Protein AF-A0A370G5P8-F1 (afdb_monomer_lite)

pLDDT: mean 75.75, std 10.18, range [43.91, 90.0]

Foldseek 3Di:
DDPVVVVVVVVVVVVVVLVVLLVVLCVVLVPDDDDPPPDLQLDVVLVVVLVVLVVVLVVLLVVLVVVCVPQNQVPDDPCSHPVNSVVVSVVVNLVSSLVSCCPRHPDNSPSVSSVVSVVVVVVVVVCCVVVVVVVPPD

Sequence (138 aa):
MTFEGKVILVTIGVFVIIMAFHMVMRKILKVEKESWFSNDYVNEGHKKIDRTIRISCLVLIFVQFIIQAEYGFFNLAWYLKIPYPVILYLIVSEITKVVMEKKYAENKNKYLVTTFQLLFNYILICTLIATRVFGWLV

Secondary structure (DSSP, 8-state):
--HHHHHHHHHHHHHHHHHHHHHHHHHHTT-----TTS---SSHHHHHHHHHHHHHHHHHHHHHHHHHHHH-TTTS-GGGSTHHHHHHHHHHHHHHHHHHHHHH-SSTTHHHHHHHHHHHHHHHHHHHHHTHHHHT--

Radius of gyration: 18.29 Å; chains: 1; bounding box: 43×32×47 Å

Structure (mmCIF, N/CA/C/O backbone):
data_AF-A0A370G5P8-F1
#
_entry.id   AF-A0A370G5P8-F1
#
loop_
_atom_site.group_PDB
_atom_site.id
_atom_site.type_symbol
_atom_site.label_atom_id
_atom_site.label_alt_id
_atom_site.label_comp_id
_atom_site.label_asym_id
_atom_site.label_entity_id
_atom_site.label_seq_id
_atom_site.pdbx_PDB_ins_code
_atom_site.Cartn_x
_atom_site.Cartn_y
_atom_site.Cartn_z
_atom_site.occupancy
_atom_site.B_iso_or_equiv
_atom_site.auth_seq_id
_atom_site.auth_comp_id
_atom_site.auth_asym_id
_atom_site.auth_atom_id
_atom_site.pdbx_PDB_model_num
ATOM 1 N N . MET A 1 1 ? -8.120 -12.443 -27.226 1.00 58.56 1 MET A N 1
ATOM 2 C CA . MET A 1 1 ? -7.917 -11.457 -26.142 1.00 58.56 1 MET A CA 1
ATOM 3 C C . MET A 1 1 ? -6.435 -11.127 -26.084 1.00 58.56 1 MET A C 1
ATOM 5 O O . MET A 1 1 ? -5.643 -12.053 -25.923 1.00 58.56 1 MET A O 1
ATOM 9 N N . THR A 1 2 ? -6.064 -9.867 -26.320 1.00 76.12 2 THR A N 1
ATOM 10 C CA . THR A 1 2 ? -4.666 -9.400 -26.272 1.00 76.12 2 THR A CA 1
ATOM 11 C C . THR A 1 2 ? -4.081 -9.606 -24.871 1.00 76.12 2 THR A C 1
ATOM 13 O O . THR A 1 2 ? -4.829 -9.711 -23.895 1.00 76.12 2 THR A O 1
ATOM 16 N N . PHE A 1 3 ? -2.752 -9.710 -24.768 1.00 72.81 3 PHE A N 1
ATOM 17 C CA . PHE A 1 3 ? -2.038 -9.831 -23.487 1.00 72.81 3 PHE A CA 1
ATOM 18 C C . PHE A 1 3 ? -2.484 -8.747 -22.491 1.00 72.81 3 PHE A C 1
ATOM 20 O O . PHE A 1 3 ? -2.823 -9.049 -21.351 1.00 72.81 3 PHE A O 1
ATOM 27 N N . GLU A 1 4 ? -2.630 -7.515 -22.975 1.00 74.81 4 GLU A N 1
ATOM 28 C CA . GLU A 1 4 ? -3.112 -6.362 -22.210 1.00 74.81 4 GLU A CA 1
ATOM 29 C C . GLU A 1 4 ? -4.521 -6.568 -21.641 1.00 74.81 4 GLU A C 1
ATOM 31 O O . GLU A 1 4 ? -4.751 -6.362 -20.451 1.00 74.81 4 GLU A O 1
ATOM 36 N N . GLY A 1 5 ? -5.463 -7.053 -22.459 1.00 81.56 5 GLY A N 1
ATOM 37 C CA . GLY A 1 5 ? -6.828 -7.305 -22.001 1.00 81.56 5 GLY A CA 1
ATOM 38 C C . GLY A 1 5 ? -6.874 -8.335 -20.871 1.00 81.56 5 GLY A C 1
ATOM 39 O O . GLY A 1 5 ? -7.646 -8.190 -19.924 1.00 81.56 5 GLY A O 1
ATOM 4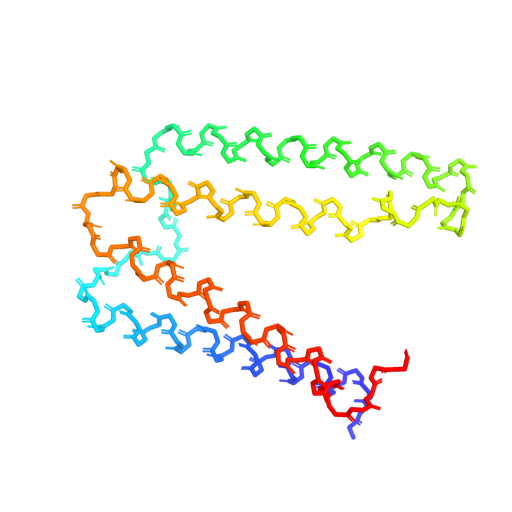0 N N . LYS A 1 6 ? -6.033 -9.372 -20.950 1.00 78.38 6 LYS A N 1
ATOM 41 C CA . LYS A 1 6 ? -5.949 -10.430 -19.933 1.00 78.38 6 LYS A CA 1
ATOM 42 C C . LYS A 1 6 ? -5.420 -9.897 -18.603 1.00 78.38 6 LYS A C 1
ATOM 44 O O . LYS A 1 6 ? -5.983 -10.233 -17.565 1.00 78.38 6 LYS A O 1
ATOM 49 N N . VAL A 1 7 ? -4.392 -9.045 -18.640 1.00 79.44 7 VAL A N 1
ATOM 50 C CA . VAL A 1 7 ? -3.858 -8.378 -17.441 1.00 79.44 7 VAL A CA 1
ATOM 51 C C . VAL A 1 7 ? -4.947 -7.537 -16.781 1.00 79.44 7 VAL A C 1
ATOM 53 O O . VAL A 1 7 ? -5.191 -7.702 -15.590 1.00 79.44 7 VAL A O 1
ATOM 56 N N . ILE A 1 8 ? -5.670 -6.724 -17.558 1.00 83.88 8 I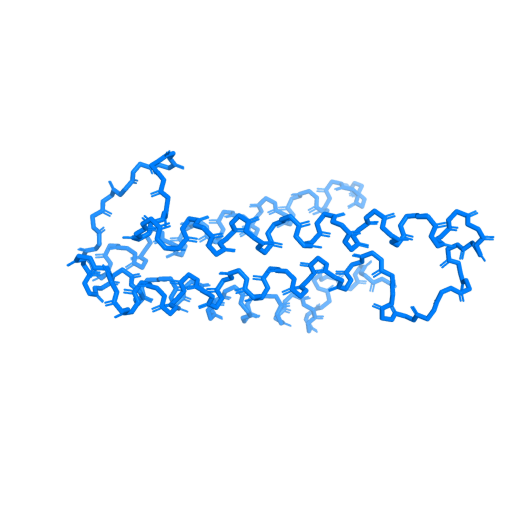LE A N 1
ATOM 57 C CA . ILE A 1 8 ? -6.771 -5.896 -17.043 1.00 83.88 8 ILE A CA 1
ATOM 58 C C . ILE A 1 8 ? -7.835 -6.762 -16.356 1.00 83.88 8 ILE A C 1
ATOM 60 O O . ILE A 1 8 ? -8.258 -6.454 -15.243 1.00 83.88 8 ILE A O 1
ATOM 64 N N . LEU A 1 9 ? -8.242 -7.869 -16.981 1.00 85.12 9 LEU A N 1
ATOM 65 C CA . LEU A 1 9 ? -9.258 -8.756 -16.416 1.00 85.12 9 LEU A CA 1
ATOM 66 C C . LEU A 1 9 ? -8.792 -9.420 -15.110 1.00 85.12 9 LEU A C 1
ATOM 68 O O . LEU A 1 9 ? -9.560 -9.482 -14.151 1.00 85.12 9 LEU A O 1
ATOM 72 N N . VAL A 1 10 ? -7.532 -9.862 -15.041 1.00 84.38 10 VAL A N 1
ATOM 73 C CA . VAL A 1 10 ? -6.937 -10.406 -13.809 1.00 84.38 10 VAL A CA 1
ATOM 74 C C . VAL A 1 10 ? -6.888 -9.343 -12.714 1.00 84.38 10 VAL A C 1
ATOM 76 O O . VAL A 1 10 ? -7.282 -9.624 -11.584 1.00 84.38 10 VAL A O 1
ATOM 79 N N . THR A 1 11 ? -6.467 -8.116 -13.032 1.00 82.19 11 THR A N 1
ATOM 80 C CA . THR A 1 11 ? -6.420 -7.011 -12.065 1.00 82.19 11 THR A CA 1
ATOM 81 C C . THR A 1 11 ? -7.806 -6.690 -11.512 1.00 82.19 11 THR A C 1
ATOM 83 O O . THR A 1 11 ? -7.962 -6.567 -10.298 1.00 82.19 11 THR A O 1
ATOM 86 N N . ILE A 1 12 ? -8.825 -6.619 -12.374 1.00 88.12 12 ILE A N 1
ATOM 87 C CA . ILE A 1 12 ? -10.215 -6.405 -11.951 1.00 88.12 12 ILE A CA 1
ATOM 88 C C . ILE A 1 12 ? -10.684 -7.560 -11.060 1.00 88.12 12 ILE A C 1
ATOM 90 O O . ILE A 1 12 ? -11.256 -7.318 -9.999 1.00 88.12 12 ILE A O 1
ATOM 94 N N . GLY A 1 13 ? -10.409 -8.809 -11.445 1.00 88.75 13 GLY A N 1
ATOM 95 C CA . GLY A 1 13 ? -10.775 -9.985 -10.655 1.00 88.75 13 GLY A CA 1
ATOM 96 C C . GLY A 1 13 ? -10.141 -9.978 -9.263 1.00 88.75 13 GLY A C 1
ATOM 97 O O . GLY A 1 13 ? -10.838 -10.152 -8.265 1.00 88.75 13 GLY A O 1
ATOM 98 N N . VAL A 1 14 ? -8.839 -9.696 -9.181 1.00 86.75 14 VAL A N 1
ATOM 99 C CA . VAL A 1 14 ? -8.111 -9.548 -7.912 1.00 86.75 14 VAL A CA 1
ATOM 100 C C . VAL A 1 14 ? -8.723 -8.440 -7.058 1.00 86.75 14 VAL A C 1
ATOM 102 O O . VAL A 1 14 ? -8.982 -8.652 -5.874 1.00 86.75 14 VAL A O 1
ATOM 105 N N . PHE A 1 15 ? -9.017 -7.284 -7.652 1.00 84.94 15 PHE A N 1
ATOM 106 C CA . PHE A 1 15 ? -9.627 -6.165 -6.940 1.00 84.94 15 PHE A CA 1
ATOM 107 C C . PHE A 1 15 ? -11.001 -6.532 -6.357 1.00 84.94 15 PHE A C 1
ATOM 109 O O . PHE A 1 15 ? -11.275 -6.264 -5.186 1.00 84.94 15 PHE A O 1
ATOM 116 N N . VAL A 1 16 ? -11.843 -7.219 -7.135 1.00 90.00 16 VAL A N 1
ATOM 117 C CA . VAL A 1 16 ? -13.152 -7.710 -6.680 1.00 90.00 16 VAL A CA 1
ATOM 118 C C . VAL A 1 16 ? -13.006 -8.703 -5.526 1.00 90.00 16 VAL A C 1
ATOM 120 O O . VAL A 1 16 ? -13.733 -8.592 -4.540 1.00 90.00 16 VAL A O 1
ATOM 123 N N . ILE A 1 17 ? -12.050 -9.632 -5.604 1.00 89.50 17 ILE A N 1
ATOM 124 C CA . ILE A 1 17 ? -11.785 -10.614 -4.541 1.00 89.50 17 ILE A CA 1
ATOM 125 C C . ILE A 1 17 ? -11.358 -9.918 -3.242 1.00 89.50 17 ILE A C 1
ATOM 127 O O . ILE A 1 17 ? -11.885 -10.233 -2.175 1.00 89.50 17 ILE A O 1
ATOM 131 N N . ILE A 1 18 ? -10.450 -8.943 -3.328 1.00 86.94 18 ILE A N 1
ATOM 132 C CA . ILE A 1 18 ? -9.975 -8.166 -2.174 1.00 86.94 18 ILE A CA 1
ATOM 133 C C . ILE A 1 18 ? -11.144 -7.427 -1.507 1.00 86.94 18 ILE A C 1
ATOM 135 O O . ILE A 1 18 ? -11.302 -7.509 -0.286 1.00 86.94 18 ILE A O 1
ATOM 139 N N . MET A 1 19 ? -11.995 -6.756 -2.293 1.00 84.44 19 MET A N 1
ATOM 140 C CA . MET A 1 19 ? -13.178 -6.058 -1.775 1.00 84.44 19 MET A CA 1
ATOM 141 C C . MET A 1 19 ? -14.200 -7.017 -1.155 1.00 84.44 19 MET A C 1
ATOM 143 O O . MET A 1 19 ? -14.767 -6.721 -0.101 1.00 84.44 19 MET A O 1
ATOM 147 N N . ALA A 1 20 ? -14.441 -8.166 -1.791 1.00 88.75 20 ALA A N 1
ATOM 148 C CA . ALA A 1 20 ? -15.351 -9.187 -1.284 1.00 88.75 20 ALA A CA 1
ATOM 149 C C . ALA A 1 20 ? -14.880 -9.721 0.072 1.00 88.75 20 ALA A C 1
ATOM 151 O O . ALA A 1 20 ? -15.664 -9.759 1.022 1.00 88.75 20 ALA A O 1
ATOM 152 N N . PHE A 1 21 ? -13.593 -10.055 0.190 1.00 89.44 21 PHE A N 1
ATOM 153 C CA . PHE A 1 21 ? -13.004 -10.508 1.446 1.00 89.44 21 PHE A CA 1
ATOM 154 C C . PHE A 1 21 ? -13.150 -9.451 2.549 1.00 89.44 21 PHE A C 1
ATOM 156 O O . PHE A 1 21 ? -13.612 -9.766 3.648 1.00 89.44 21 PHE A O 1
ATOM 163 N N . HIS A 1 22 ? -12.873 -8.183 2.231 1.00 86.19 22 HIS A N 1
ATOM 164 C CA . HIS A 1 22 ? -13.028 -7.075 3.171 1.00 86.19 22 HIS A CA 1
ATOM 165 C C . HIS A 1 22 ? -14.467 -6.950 3.693 1.00 86.19 22 HIS A C 1
ATOM 167 O O . HIS A 1 22 ? -14.700 -6.843 4.901 1.00 86.19 22 HIS A O 1
ATOM 173 N N . MET A 1 23 ? -15.455 -7.017 2.794 1.00 84.81 23 MET A N 1
ATOM 174 C CA . MET A 1 23 ? -16.874 -6.962 3.157 1.00 84.81 23 MET A CA 1
ATOM 175 C C . MET A 1 23 ? -17.294 -8.137 4.049 1.00 84.81 23 MET A C 1
ATOM 177 O O . MET A 1 23 ? -18.008 -7.934 5.035 1.00 84.81 23 MET A O 1
ATOM 181 N N . VAL A 1 24 ? -16.835 -9.352 3.734 1.00 89.38 24 VAL A N 1
ATOM 182 C CA . VAL A 1 24 ? -17.123 -10.558 4.525 1.00 89.38 24 VAL A CA 1
ATOM 183 C C . VAL A 1 24 ? -16.522 -10.442 5.924 1.00 89.38 24 VAL A C 1
ATOM 185 O O . VAL A 1 24 ? -17.238 -10.613 6.912 1.00 89.38 24 VAL A O 1
ATOM 188 N N . MET A 1 25 ? -15.243 -10.078 6.032 1.00 86.19 25 MET A N 1
ATOM 189 C CA . MET A 1 25 ? -14.560 -9.968 7.323 1.00 86.19 25 MET A CA 1
ATOM 190 C C . MET A 1 25 ? -15.172 -8.898 8.221 1.00 86.19 25 MET A C 1
ATOM 192 O O . MET A 1 25 ? -15.353 -9.130 9.418 1.00 86.19 25 MET A O 1
ATOM 196 N N . ARG A 1 26 ? -15.575 -7.758 7.651 1.00 83.25 26 ARG A N 1
ATOM 197 C CA . ARG A 1 26 ? -16.291 -6.719 8.401 1.00 83.25 26 ARG A CA 1
ATOM 198 C C . ARG A 1 26 ? -17.622 -7.215 8.960 1.00 83.25 26 ARG A C 1
ATOM 200 O O . ARG A 1 26 ? -17.952 -6.896 10.102 1.00 83.25 26 ARG A O 1
ATOM 207 N N . LYS A 1 27 ? -18.362 -8.024 8.191 1.00 85.25 27 LYS A N 1
ATOM 208 C CA . LYS A 1 27 ? -19.631 -8.618 8.636 1.00 85.25 27 LYS A CA 1
ATOM 209 C C . LYS A 1 27 ? -19.421 -9.639 9.756 1.00 85.25 27 LYS A C 1
ATOM 211 O O . LYS A 1 27 ? -20.171 -9.619 10.728 1.00 85.25 27 LYS A O 1
ATOM 216 N N . ILE A 1 28 ? -18.396 -10.488 9.648 1.00 86.88 28 ILE A N 1
ATOM 217 C CA . ILE A 1 28 ? -18.059 -11.498 10.668 1.00 86.88 28 ILE A CA 1
ATOM 218 C C . ILE A 1 28 ? -17.662 -10.827 11.988 1.00 86.88 28 ILE A C 1
ATOM 220 O O . ILE A 1 28 ? -18.157 -11.200 13.049 1.00 86.88 28 ILE A O 1
ATOM 224 N N . LEU A 1 29 ? -16.808 -9.804 11.925 1.00 83.81 29 LEU A N 1
ATOM 225 C CA . LEU A 1 29 ? -16.246 -9.143 13.107 1.00 83.81 29 LEU A CA 1
ATOM 226 C C . LEU A 1 29 ? -17.116 -8.001 13.660 1.00 83.81 29 LEU A C 1
ATOM 228 O O . LEU A 1 29 ? -16.718 -7.341 14.622 1.00 83.81 29 LEU A O 1
ATOM 232 N N . LYS A 1 30 ? -18.312 -7.798 13.083 1.00 83.50 30 LYS A N 1
ATOM 233 C CA . LYS A 1 30 ? -19.290 -6.760 13.461 1.00 83.50 30 LYS A CA 1
ATOM 234 C C . LYS A 1 30 ? -18.669 -5.359 13.518 1.00 83.50 30 LYS A C 1
ATOM 236 O O . LYS A 1 30 ? -18.936 -4.583 14.431 1.00 83.50 30 LYS A O 1
ATOM 241 N N . VAL A 1 31 ? -17.815 -5.046 12.546 1.00 79.31 31 VAL A N 1
ATOM 242 C CA . VAL A 1 31 ? -17.178 -3.729 12.444 1.00 79.31 31 VAL A CA 1
ATOM 243 C C . VAL A 1 31 ? -18.083 -2.803 11.641 1.00 79.31 31 VAL A C 1
ATOM 245 O O . VAL A 1 31 ? -18.440 -3.111 10.499 1.00 79.31 31 VAL A O 1
ATOM 248 N N . GLU A 1 32 ? -18.457 -1.670 12.232 1.00 70.62 32 GLU A N 1
ATOM 249 C CA . GLU A 1 32 ? -19.348 -0.680 11.622 1.00 70.62 32 GLU A CA 1
ATOM 250 C C . GLU A 1 32 ? -18.814 -0.145 10.288 1.00 70.62 32 GLU A C 1
ATOM 252 O O . GLU A 1 32 ? -17.623 -0.227 9.974 1.00 70.62 32 GLU A O 1
ATOM 257 N N . LYS A 1 33 ? -19.737 0.308 9.432 1.00 64.19 33 LYS A N 1
ATOM 258 C CA . LYS A 1 33 ? -19.424 0.808 8.090 1.00 64.19 33 LYS A CA 1
ATOM 259 C C . LYS A 1 33 ? -18.892 2.220 8.195 1.00 64.19 33 LYS A C 1
ATOM 261 O O . LYS A 1 33 ? -19.660 3.171 8.187 1.00 64.19 33 LYS A O 1
ATOM 266 N N . GLU A 1 34 ? -17.574 2.332 8.221 1.00 62.12 34 GLU A N 1
ATOM 267 C CA . GLU A 1 34 ? -16.925 3.596 7.912 1.00 62.12 34 GLU A CA 1
ATOM 268 C C . GLU A 1 34 ? -17.166 3.963 6.445 1.00 62.12 34 GLU A C 1
ATOM 270 O O . GLU A 1 34 ? -17.331 3.099 5.569 1.00 62.12 34 GLU A O 1
ATOM 275 N N . SER A 1 35 ? -17.281 5.265 6.187 1.00 54.09 35 SER A N 1
ATOM 276 C CA . SER A 1 35 ? -17.438 5.750 4.826 1.00 54.09 35 SER A CA 1
ATOM 277 C C . SER A 1 35 ? -16.112 5.548 4.096 1.00 54.09 35 SER A C 1
ATOM 279 O O . SER A 1 35 ? -15.039 5.679 4.672 1.00 54.09 35 SER A O 1
ATOM 281 N N . TRP A 1 36 ? -16.166 5.237 2.803 1.00 46.72 36 TRP A N 1
ATOM 282 C CA . TRP A 1 36 ? -14.967 4.968 1.997 1.00 46.72 36 TRP A CA 1
ATOM 283 C C . TRP A 1 36 ? -14.021 6.185 1.907 1.00 46.72 36 TRP A C 1
ATOM 285 O O . TRP A 1 36 ? -12.906 6.065 1.411 1.00 46.72 36 TRP A O 1
ATOM 295 N N . PHE A 1 37 ? -14.479 7.347 2.386 1.00 43.91 37 PHE A N 1
ATOM 296 C CA . PHE A 1 37 ? -13.782 8.628 2.385 1.00 43.91 37 PHE A CA 1
ATOM 297 C C . PHE A 1 37 ? -13.598 9.226 3.790 1.00 43.91 37 PHE A C 1
ATOM 299 O O . PHE A 1 37 ? -13.070 10.333 3.901 1.00 43.91 37 PHE A O 1
ATOM 306 N N . SER A 1 38 ? -14.026 8.555 4.870 1.00 47.41 38 SER A N 1
ATOM 307 C CA . SER A 1 38 ? -13.685 9.018 6.217 1.00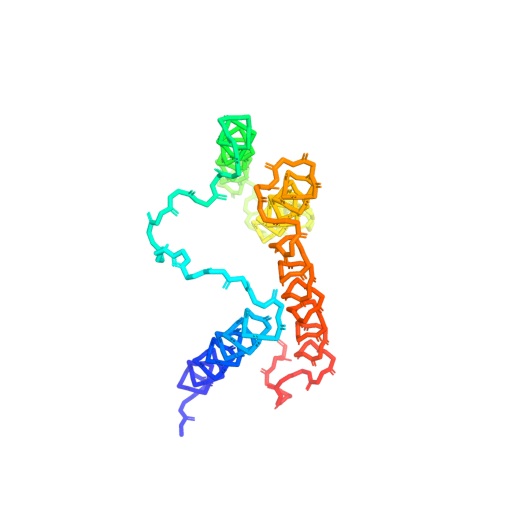 47.41 38 SER A CA 1
ATOM 308 C C . SER A 1 38 ? -12.196 8.806 6.443 1.00 47.41 38 SER A C 1
ATOM 310 O O . SER A 1 38 ? -11.642 7.787 6.040 1.00 47.41 38 SER A O 1
ATOM 312 N N . ASN A 1 39 ? -11.545 9.793 7.058 1.00 54.50 39 ASN A N 1
ATOM 313 C CA . ASN A 1 39 ? -10.125 9.738 7.376 1.00 54.50 39 ASN A CA 1
ATOM 314 C C . ASN A 1 39 ? -9.843 8.451 8.165 1.00 54.50 39 ASN A C 1
ATOM 316 O O . ASN A 1 39 ? -10.235 8.341 9.322 1.00 54.50 39 ASN A O 1
ATOM 320 N N . ASP A 1 40 ? -9.142 7.502 7.548 1.00 63.03 40 ASP A N 1
ATOM 321 C CA . ASP A 1 40 ? -8.843 6.167 8.097 1.00 63.03 40 ASP A CA 1
ATOM 322 C C . ASP A 1 40 ? -7.808 6.223 9.249 1.00 63.03 40 ASP A C 1
ATOM 324 O O . ASP A 1 40 ? -7.255 5.225 9.724 1.00 63.03 40 ASP A O 1
ATOM 328 N N . TYR A 1 41 ? -7.505 7.442 9.701 1.00 65.19 41 TYR A N 1
ATOM 329 C CA . TYR A 1 41 ? -6.608 7.719 10.798 1.00 65.19 41 TYR A CA 1
ATOM 330 C C . TYR A 1 41 ? -7.312 7.467 12.124 1.00 65.19 41 TYR A C 1
ATOM 332 O O . TYR A 1 41 ? -8.087 8.284 12.602 1.00 65.19 41 TYR A O 1
ATOM 340 N N . VAL A 1 42 ? -6.950 6.352 12.755 1.00 68.69 42 VAL A N 1
ATOM 341 C CA . VAL A 1 42 ? -7.345 5.988 14.125 1.00 68.69 42 VAL A CA 1
ATOM 342 C C . VAL A 1 42 ? -7.146 7.126 15.138 1.00 68.69 42 VAL A C 1
ATOM 344 O O . VAL A 1 42 ? -7.912 7.247 16.085 1.00 68.69 42 VAL A O 1
ATOM 347 N N . ASN A 1 43 ? -6.112 7.957 14.963 1.00 71.75 43 ASN A N 1
ATOM 348 C CA . ASN A 1 43 ? -5.904 9.174 15.746 1.00 71.75 43 ASN A CA 1
ATOM 349 C C . ASN A 1 43 ? -5.065 10.209 14.964 1.00 71.75 43 ASN A C 1
ATOM 351 O O . ASN A 1 43 ? -4.453 9.904 13.936 1.00 71.75 43 ASN A O 1
ATOM 355 N N . GLU A 1 44 ? -4.966 11.433 15.488 1.00 73.62 44 GLU A N 1
ATOM 356 C CA . GLU A 1 44 ? -4.116 12.498 14.922 1.00 73.62 44 GLU A CA 1
ATOM 357 C C . GLU A 1 44 ? -2.616 12.124 14.879 1.00 73.62 44 GLU A C 1
ATOM 359 O O . GLU A 1 44 ? -1.858 12.638 14.055 1.00 73.62 44 GLU A O 1
ATOM 364 N N . GLY A 1 45 ? -2.170 11.192 15.727 1.00 72.75 45 GLY A N 1
ATOM 365 C CA . GLY A 1 45 ? -0.815 10.635 15.688 1.00 72.75 45 GLY A CA 1
ATOM 366 C C . GLY A 1 45 ? -0.563 9.764 14.453 1.00 72.75 45 GLY A C 1
ATOM 367 O O . GLY A 1 45 ? 0.456 9.930 13.789 1.00 72.75 45 GLY A O 1
ATOM 368 N N . HIS A 1 46 ? -1.505 8.894 14.090 1.00 77.50 46 HIS A N 1
ATOM 369 C CA . HIS A 1 46 ? -1.467 8.049 12.900 1.00 77.50 46 HIS A CA 1
ATOM 370 C C . HIS A 1 46 ? -1.396 8.919 11.646 1.00 77.50 46 HIS A C 1
ATOM 372 O O . HIS A 1 46 ? -0.545 8.692 10.792 1.00 77.50 46 HIS A O 1
ATOM 378 N N . LYS A 1 47 ? -2.189 9.995 11.603 1.00 77.50 47 LYS A N 1
ATOM 379 C CA . LYS A 1 47 ? -2.153 10.993 10.528 1.00 77.50 47 LYS A CA 1
ATOM 380 C C . LYS A 1 47 ? -0.785 11.652 10.371 1.00 77.50 47 LYS A C 1
ATOM 382 O O . LYS A 1 47 ? -0.303 11.817 9.252 1.00 77.50 47 LYS A O 1
ATOM 387 N N . LYS A 1 48 ? -0.138 12.032 11.478 1.00 79.44 48 LYS A N 1
ATOM 388 C CA . LYS A 1 48 ? 1.214 12.613 11.441 1.00 79.44 48 LYS A CA 1
ATOM 389 C C . LYS A 1 48 ? 2.254 11.599 10.971 1.00 79.44 48 LYS A C 1
ATOM 391 O O . LYS A 1 48 ? 3.091 11.957 10.150 1.00 79.44 48 LYS A O 1
ATOM 396 N N . ILE A 1 49 ? 2.197 10.358 11.456 1.00 81.25 49 ILE A N 1
ATOM 397 C CA . ILE A 1 49 ? 3.153 9.315 11.066 1.00 81.25 49 ILE A CA 1
ATOM 398 C C . ILE A 1 49 ? 2.996 8.968 9.586 1.00 81.25 49 ILE A C 1
ATOM 400 O O . ILE A 1 49 ? 3.982 9.011 8.859 1.00 81.25 49 ILE A O 1
ATOM 404 N N . ASP A 1 50 ? 1.777 8.710 9.117 1.00 78.50 50 ASP A N 1
ATOM 405 C CA . ASP A 1 50 ? 1.522 8.383 7.712 1.00 78.50 50 ASP A CA 1
ATOM 406 C C . ASP A 1 50 ? 1.943 9.529 6.777 1.00 78.50 50 ASP A C 1
ATOM 408 O O . ASP A 1 50 ? 2.595 9.305 5.756 1.00 78.50 50 ASP A O 1
ATOM 412 N N . ARG A 1 51 ? 1.697 10.786 7.175 1.00 77.44 51 ARG A N 1
ATOM 413 C CA . ARG A 1 51 ? 2.179 11.960 6.436 1.00 77.44 51 ARG A CA 1
ATOM 414 C C . ARG A 1 51 ? 3.706 12.019 6.372 1.00 77.44 51 ARG A C 1
ATOM 416 O O . ARG A 1 51 ? 4.247 12.308 5.308 1.00 77.44 51 ARG A O 1
ATOM 423 N N . THR A 1 52 ? 4.398 11.732 7.472 1.00 84.00 52 THR A N 1
ATOM 424 C CA . THR A 1 52 ? 5.868 11.681 7.502 1.00 84.00 52 THR A CA 1
ATOM 425 C C . THR A 1 52 ? 6.403 10.559 6.616 1.00 84.00 52 THR A C 1
ATOM 427 O O . THR A 1 52 ? 7.315 10.802 5.829 1.00 84.00 52 THR A O 1
ATOM 430 N N . ILE A 1 53 ? 5.807 9.363 6.683 1.00 82.25 53 ILE A N 1
ATOM 431 C CA . ILE A 1 53 ? 6.179 8.212 5.848 1.00 82.25 53 ILE A CA 1
ATOM 432 C C . ILE A 1 53 ? 5.937 8.530 4.358 1.00 82.25 53 ILE A C 1
ATOM 434 O O . ILE A 1 53 ? 6.752 8.189 3.502 1.00 82.25 53 ILE A O 1
ATOM 438 N N . ARG A 1 54 ? 4.841 9.222 4.017 1.00 83.38 54 ARG A N 1
ATOM 439 C CA . ARG A 1 54 ? 4.548 9.617 2.631 1.00 83.38 54 ARG A CA 1
ATOM 440 C C . ARG A 1 54 ? 5.545 10.654 2.110 1.00 83.38 54 ARG A C 1
ATOM 442 O O . ARG A 1 54 ? 6.017 10.523 0.985 1.00 83.38 54 ARG A O 1
ATOM 449 N N . ILE A 1 55 ? 5.887 11.663 2.914 1.00 82.62 55 ILE A N 1
ATOM 450 C CA . ILE A 1 55 ? 6.884 12.675 2.533 1.00 82.62 55 ILE A CA 1
ATOM 451 C C . ILE A 1 55 ? 8.259 12.025 2.353 1.00 82.62 55 ILE A C 1
ATOM 453 O O . ILE A 1 55 ? 8.921 12.290 1.353 1.00 82.62 55 ILE A O 1
ATOM 457 N N . SER A 1 56 ? 8.675 11.142 3.266 1.00 84.25 56 SER A N 1
ATOM 458 C CA . SER A 1 56 ? 9.964 10.455 3.141 1.00 84.25 56 SER A CA 1
ATOM 459 C C . SER A 1 56 ? 10.015 9.555 1.904 1.00 84.25 56 SER A C 1
ATOM 461 O O . SER A 1 56 ? 11.017 9.561 1.193 1.00 84.25 56 SER A O 1
ATOM 463 N N . CYS A 1 57 ? 8.924 8.854 1.580 1.00 82.44 57 CYS A N 1
ATOM 464 C CA . CYS A 1 57 ? 8.818 8.067 0.352 1.00 82.44 57 CYS A CA 1
ATOM 465 C C . CYS A 1 57 ? 8.947 8.940 -0.906 1.00 82.44 57 CYS A C 1
ATOM 467 O O . CYS A 1 57 ? 9.718 8.603 -1.802 1.00 82.44 57 CYS A O 1
ATOM 469 N N . LEU A 1 58 ? 8.264 10.090 -0.959 1.00 84.19 58 LEU A N 1
ATOM 470 C CA . LEU A 1 58 ? 8.368 11.023 -2.087 1.00 84.19 58 LEU A CA 1
ATOM 471 C C . LEU A 1 58 ? 9.791 11.555 -2.270 1.00 84.19 58 LEU A C 1
ATOM 473 O O . LEU A 1 58 ? 10.282 11.596 -3.395 1.00 84.19 58 LEU A O 1
ATOM 477 N N . VAL A 1 59 ? 10.470 11.910 -1.176 1.00 87.50 59 VAL A N 1
ATOM 478 C CA . VAL A 1 59 ? 11.875 12.341 -1.216 1.00 87.50 59 VAL A CA 1
ATOM 479 C C . VAL A 1 59 ? 12.766 11.225 -1.759 1.00 87.50 59 VAL A C 1
ATOM 481 O O . VAL A 1 59 ? 13.588 11.478 -2.636 1.00 87.50 59 VAL A O 1
ATOM 484 N N . LEU A 1 60 ? 12.577 9.983 -1.304 1.00 83.75 60 LEU A N 1
ATOM 485 C CA . LEU A 1 60 ? 13.337 8.835 -1.803 1.00 83.75 60 LEU A CA 1
ATOM 486 C C . LEU A 1 60 ? 13.096 8.588 -3.297 1.00 83.75 60 LEU A C 1
ATOM 488 O O . LEU A 1 60 ? 14.057 8.394 -4.034 1.00 83.75 60 LEU A O 1
ATOM 492 N N . ILE A 1 61 ? 11.845 8.640 -3.762 1.00 82.12 61 ILE A N 1
ATOM 493 C CA . ILE A 1 61 ? 11.512 8.502 -5.190 1.00 82.12 61 ILE A CA 1
ATOM 494 C C . ILE A 1 61 ? 12.167 9.621 -6.005 1.00 82.12 61 ILE A C 1
ATOM 496 O O . ILE A 1 61 ? 12.728 9.358 -7.066 1.00 82.12 61 ILE A O 1
ATOM 500 N N . PHE A 1 62 ? 12.132 10.858 -5.508 1.00 84.44 62 PHE A N 1
ATOM 501 C CA . PHE A 1 62 ? 12.728 12.007 -6.183 1.00 84.44 62 PHE A CA 1
ATOM 502 C C . PHE A 1 62 ? 14.254 11.886 -6.295 1.00 84.44 62 PHE A C 1
ATOM 504 O O . PHE A 1 62 ? 14.814 12.081 -7.371 1.00 84.44 62 PHE A O 1
ATOM 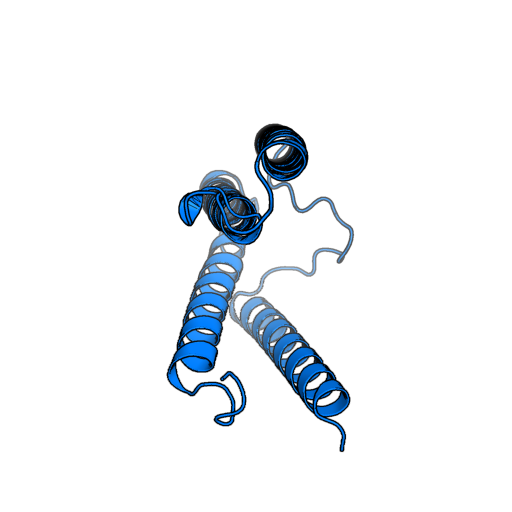511 N N . VAL A 1 63 ? 14.928 11.478 -5.217 1.00 84.75 63 VAL A N 1
ATOM 512 C CA . VAL A 1 63 ? 16.371 11.192 -5.234 1.00 84.75 63 VAL A CA 1
ATOM 513 C C . VAL A 1 63 ? 16.690 10.073 -6.227 1.00 84.75 63 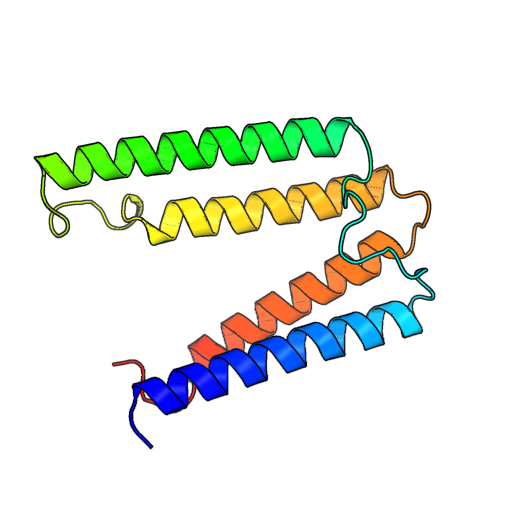VAL A C 1
ATOM 515 O O . VAL A 1 63 ? 17.608 10.209 -7.030 1.00 84.75 63 VAL A O 1
ATOM 518 N N . GLN A 1 64 ? 15.902 8.994 -6.242 1.00 78.62 64 GLN A N 1
ATOM 519 C CA . GLN A 1 64 ? 16.082 7.905 -7.206 1.00 78.62 64 GLN A CA 1
ATOM 520 C C . GLN A 1 64 ? 15.877 8.341 -8.654 1.00 78.62 64 GLN A C 1
ATOM 522 O O . GLN A 1 64 ? 16.540 7.829 -9.555 1.00 78.62 64 GLN A O 1
ATOM 527 N N . PHE A 1 65 ? 14.948 9.260 -8.899 1.00 81.06 65 PHE A N 1
ATOM 528 C CA . PHE A 1 65 ? 14.734 9.824 -10.223 1.00 81.06 65 PHE A CA 1
ATOM 529 C C . PHE A 1 65 ? 15.974 10.589 -10.702 1.00 81.06 65 PHE A C 1
ATOM 531 O O . PHE A 1 65 ? 16.424 10.362 -11.822 1.00 81.06 65 PHE A O 1
ATOM 538 N N . ILE A 1 66 ? 16.577 11.409 -9.834 1.00 84.88 66 ILE A N 1
ATOM 539 C CA . ILE A 1 66 ? 17.820 12.136 -10.140 1.00 84.88 66 ILE A CA 1
ATOM 540 C C . ILE A 1 66 ? 18.967 11.158 -10.428 1.00 84.88 66 ILE A C 1
ATOM 542 O O . ILE A 1 66 ? 19.630 11.277 -11.454 1.00 84.88 66 ILE A O 1
ATOM 546 N N . ILE A 1 67 ? 19.166 10.147 -9.574 1.00 80.31 67 ILE A N 1
ATOM 547 C CA . ILE A 1 67 ? 20.237 9.154 -9.765 1.00 80.31 67 ILE A CA 1
ATOM 548 C C . ILE A 1 67 ? 20.037 8.380 -11.079 1.00 80.31 67 ILE A C 1
ATOM 550 O O . ILE A 1 67 ? 20.990 8.156 -11.821 1.00 80.31 67 ILE A O 1
ATOM 554 N N . GLN A 1 68 ? 18.806 7.992 -11.418 1.00 78.31 68 GLN A N 1
ATOM 555 C CA . GLN A 1 68 ? 18.533 7.330 -12.699 1.00 78.31 68 GLN A CA 1
ATOM 556 C C . GLN A 1 68 ? 18.780 8.235 -13.904 1.00 78.31 68 GLN A C 1
ATOM 558 O O . GLN A 1 68 ? 19.228 7.733 -14.934 1.00 78.31 68 GLN A O 1
ATOM 563 N N . ALA A 1 69 ? 18.498 9.534 -13.787 1.00 80.81 69 ALA A N 1
ATOM 564 C CA . ALA A 1 69 ? 18.755 10.495 -14.853 1.00 80.81 69 ALA A CA 1
ATOM 565 C C . ALA A 1 69 ? 20.258 10.652 -15.137 1.00 80.81 69 ALA A C 1
ATOM 567 O O . ALA A 1 69 ? 20.633 10.800 -16.297 1.00 80.81 69 ALA A O 1
ATOM 568 N N . GLU A 1 70 ? 21.114 10.564 -14.113 1.00 81.56 70 GLU A N 1
ATOM 569 C CA . GLU A 1 70 ? 22.569 10.678 -14.284 1.00 81.56 70 GLU A CA 1
ATOM 570 C C . GLU A 1 70 ? 23.256 9.370 -14.707 1.00 81.56 70 GLU A C 1
ATOM 572 O O . GLU A 1 70 ? 24.120 9.386 -15.581 1.00 81.56 70 GLU A O 1
ATOM 577 N N . TYR A 1 71 ? 22.888 8.229 -14.113 1.00 76.25 71 TYR A N 1
ATOM 578 C CA . TYR A 1 71 ? 23.622 6.962 -14.289 1.00 76.25 71 TYR A CA 1
ATOM 579 C C . TYR A 1 71 ? 22.955 5.980 -15.269 1.00 76.25 71 TYR A C 1
ATOM 581 O O . TYR A 1 71 ? 23.568 4.985 -15.673 1.00 76.25 71 TYR A O 1
ATOM 589 N N . GLY A 1 72 ? 21.709 6.251 -15.671 1.00 69.75 72 GLY A N 1
ATOM 590 C CA . GLY A 1 72 ? 20.897 5.383 -16.521 1.00 69.75 72 GLY A CA 1
ATOM 591 C C . GLY A 1 72 ? 20.244 4.215 -15.766 1.00 69.75 72 GLY A C 1
ATOM 592 O O . GLY A 1 72 ? 20.807 3.632 -14.840 1.00 69.75 72 GLY A O 1
ATOM 593 N N . PHE A 1 73 ? 19.038 3.827 -16.199 1.00 61.12 73 PHE A N 1
ATOM 594 C CA . PHE A 1 73 ? 18.172 2.832 -15.537 1.00 61.12 73 PHE A CA 1
ATOM 595 C C . PHE A 1 73 ? 18.835 1.461 -15.277 1.00 61.12 73 PHE A C 1
ATOM 597 O O . PHE A 1 73 ? 18.526 0.782 -14.294 1.00 61.12 73 PHE A O 1
ATOM 604 N N . PHE A 1 74 ? 19.749 1.038 -16.154 1.00 62.56 74 PHE A N 1
ATOM 605 C CA . PHE A 1 74 ? 20.361 -0.294 -16.108 1.00 62.56 74 PHE A CA 1
ATOM 606 C C . PHE A 1 74 ? 21.578 -0.401 -15.179 1.00 62.56 74 PHE A C 1
ATOM 608 O O . PHE A 1 74 ? 21.903 -1.513 -14.769 1.00 62.56 74 PHE A O 1
ATOM 615 N N . ASN A 1 75 ? 22.192 0.721 -14.791 1.00 66.62 75 ASN A N 1
ATOM 616 C CA . ASN A 1 75 ? 23.410 0.732 -13.971 1.00 66.62 75 ASN A CA 1
ATOM 617 C C . ASN A 1 75 ? 23.147 0.886 -12.466 1.00 66.62 75 ASN A C 1
ATOM 619 O O . ASN A 1 75 ? 24.081 0.807 -11.670 1.00 66.62 75 ASN A O 1
ATOM 623 N N . LEU A 1 76 ? 21.893 1.090 -12.045 1.00 68.12 76 LEU A N 1
ATOM 624 C CA . LEU A 1 76 ? 21.564 1.145 -10.622 1.00 68.12 76 LEU A CA 1
ATOM 625 C C . LEU A 1 76 ? 21.542 -0.253 -9.998 1.00 68.12 76 LEU A C 1
ATOM 627 O O . LEU A 1 76 ? 20.933 -1.191 -10.530 1.00 68.12 76 LEU A O 1
ATOM 631 N N . ALA A 1 77 ? 22.124 -0.351 -8.801 1.00 71.38 77 ALA A N 1
ATOM 632 C CA . ALA A 1 77 ? 21.972 -1.513 -7.941 1.00 71.38 77 ALA A CA 1
ATOM 633 C C . ALA A 1 77 ? 20.482 -1.842 -7.749 1.00 71.38 77 ALA A C 1
ATOM 635 O O . ALA A 1 77 ? 19.642 -0.950 -7.618 1.00 71.38 77 ALA A O 1
ATOM 636 N N . TRP A 1 78 ? 20.150 -3.133 -7.745 1.00 65.06 78 TRP A N 1
ATOM 637 C CA . TRP A 1 78 ? 18.766 -3.613 -7.801 1.00 65.06 78 TRP A CA 1
ATOM 638 C C . TRP A 1 78 ? 17.864 -2.981 -6.728 1.00 65.06 78 TRP A C 1
ATOM 640 O O . TRP A 1 78 ? 16.766 -2.556 -7.057 1.00 65.06 78 TRP A O 1
ATOM 650 N N . TYR A 1 79 ? 18.353 -2.811 -5.496 1.00 67.19 79 TYR A N 1
ATOM 651 C CA . TYR A 1 79 ? 17.608 -2.243 -4.363 1.00 67.19 79 TYR A CA 1
ATOM 652 C C . TYR A 1 79 ? 17.321 -0.735 -4.470 1.00 67.19 79 TYR A C 1
ATOM 654 O O . TYR A 1 79 ? 16.489 -0.220 -3.726 1.00 67.19 79 TYR A O 1
ATOM 662 N N . LEU A 1 80 ? 17.989 -0.020 -5.380 1.00 62.94 80 LEU A N 1
ATOM 663 C CA . LEU A 1 80 ? 17.736 1.399 -5.650 1.00 62.94 80 LEU A CA 1
ATOM 664 C C . LEU A 1 80 ? 16.666 1.593 -6.737 1.00 62.94 80 LEU A C 1
ATOM 666 O O . LEU A 1 80 ? 16.143 2.688 -6.907 1.00 62.94 80 LEU A O 1
ATOM 670 N N . LYS A 1 81 ? 16.277 0.540 -7.463 1.00 68.62 81 LYS A N 1
ATOM 671 C CA . LYS A 1 81 ? 15.257 0.664 -8.510 1.00 68.62 81 LYS A CA 1
ATOM 672 C C . LYS A 1 81 ? 13.892 1.025 -7.909 1.00 68.62 81 LYS A C 1
ATOM 674 O O . LYS A 1 81 ? 13.518 0.550 -6.837 1.00 68.62 81 LYS A O 1
ATOM 679 N N . ILE A 1 82 ? 13.115 1.808 -8.663 1.00 61.09 82 ILE A N 1
ATOM 680 C CA . ILE A 1 82 ? 11.811 2.383 -8.278 1.00 61.09 82 ILE A CA 1
ATOM 681 C C . ILE A 1 82 ? 10.834 1.417 -7.569 1.00 61.09 82 ILE A C 1
ATOM 683 O O . ILE A 1 82 ? 10.171 1.878 -6.639 1.00 61.09 82 ILE A O 1
ATOM 687 N N . PRO A 1 83 ? 10.702 0.115 -7.910 1.00 66.75 83 PRO A N 1
ATOM 688 C CA . PRO A 1 83 ? 9.716 -0.716 -7.218 1.00 66.75 83 PRO A CA 1
ATOM 689 C C . PRO A 1 83 ? 10.022 -0.924 -5.727 1.00 66.75 83 PRO A C 1
ATOM 691 O O . PRO A 1 83 ? 9.095 -1.028 -4.929 1.00 66.75 83 PRO A O 1
ATOM 694 N N . TYR A 1 84 ? 11.290 -0.950 -5.308 1.00 71.69 84 TYR A N 1
ATOM 695 C CA . TYR A 1 84 ? 11.645 -1.383 -3.951 1.00 71.69 84 TYR A CA 1
ATOM 696 C C . TYR A 1 84 ? 11.313 -0.361 -2.846 1.00 71.69 84 TYR A C 1
ATOM 698 O O . TYR A 1 84 ? 10.708 -0.766 -1.850 1.00 71.69 84 TYR A O 1
ATOM 706 N N . PRO A 1 85 ? 11.602 0.949 -2.991 1.00 71.19 85 PRO A N 1
ATOM 707 C CA . PRO A 1 85 ? 11.195 1.956 -2.006 1.00 71.19 85 PRO A CA 1
ATOM 708 C C . PRO A 1 85 ? 9.674 2.059 -1.847 1.00 71.19 85 PRO A C 1
ATOM 710 O O . PRO A 1 85 ? 9.180 2.296 -0.746 1.00 71.19 85 PRO A O 1
ATOM 713 N N . VAL A 1 86 ? 8.927 1.848 -2.937 1.00 75.50 86 VAL A N 1
ATOM 714 C CA . VAL A 1 86 ? 7.457 1.854 -2.927 1.00 75.50 86 VAL A CA 1
ATOM 715 C C . VAL A 1 86 ? 6.917 0.629 -2.191 1.00 75.50 86 VAL A C 1
ATOM 717 O O . VAL A 1 86 ? 6.018 0.759 -1.364 1.00 75.50 86 VAL A O 1
ATOM 720 N N . ILE A 1 87 ? 7.491 -0.554 -2.425 1.00 75.25 87 ILE A N 1
ATOM 721 C CA . ILE A 1 87 ? 7.127 -1.771 -1.685 1.00 75.25 87 ILE A CA 1
ATOM 722 C C . ILE A 1 87 ? 7.422 -1.600 -0.189 1.00 75.25 87 ILE A C 1
ATOM 724 O O . ILE A 1 87 ? 6.577 -1.926 0.645 1.00 75.25 87 ILE A O 1
ATOM 728 N N . LEU A 1 88 ? 8.584 -1.040 0.164 1.00 77.38 88 LEU A N 1
ATOM 729 C CA . LEU A 1 88 ? 8.931 -0.762 1.558 1.00 77.38 88 LEU A CA 1
ATOM 730 C C . LEU A 1 88 ? 7.943 0.226 2.199 1.00 77.38 88 LEU A C 1
ATOM 732 O O . LEU A 1 88 ? 7.503 -0.000 3.324 1.00 77.38 88 LEU A O 1
ATOM 736 N N . TYR A 1 89 ? 7.550 1.280 1.476 1.00 81.25 89 TYR A N 1
ATOM 737 C CA . TYR A 1 89 ? 6.524 2.228 1.919 1.00 81.25 89 TYR A CA 1
ATOM 738 C C . TYR A 1 89 ? 5.196 1.532 2.233 1.00 81.25 89 TYR A C 1
ATOM 740 O O . TYR A 1 89 ? 4.644 1.745 3.313 1.00 81.25 89 TYR A O 1
ATOM 748 N N . LEU A 1 90 ? 4.713 0.679 1.324 1.00 76.88 90 LEU A N 1
ATOM 749 C CA . LEU A 1 90 ? 3.458 -0.054 1.506 1.00 76.88 90 LEU A CA 1
ATOM 750 C C . LEU A 1 90 ? 3.497 -0.921 2.769 1.00 76.88 90 LEU A C 1
ATOM 752 O O . LEU A 1 90 ? 2.571 -0.879 3.573 1.00 76.88 90 LEU A O 1
ATOM 756 N N . ILE A 1 91 ? 4.599 -1.643 2.992 1.00 78.12 91 ILE A N 1
ATOM 757 C CA . ILE A 1 91 ? 4.764 -2.490 4.179 1.00 78.12 91 ILE A CA 1
ATOM 758 C C . ILE A 1 91 ? 4.758 -1.646 5.464 1.00 78.12 91 ILE A C 1
ATOM 760 O O . ILE A 1 91 ? 4.045 -1.969 6.413 1.00 78.12 91 ILE A O 1
ATOM 764 N N . VAL A 1 92 ? 5.532 -0.557 5.515 1.00 80.94 92 VAL A N 1
ATOM 765 C CA . VAL A 1 92 ? 5.666 0.267 6.730 1.00 80.94 92 VAL A CA 1
ATOM 766 C C . VAL A 1 92 ? 4.377 1.029 7.049 1.00 80.94 92 VAL A C 1
ATOM 768 O O . VAL A 1 92 ? 3.993 1.110 8.221 1.00 80.94 92 VAL A O 1
ATOM 771 N N . SER A 1 93 ? 3.696 1.569 6.032 1.00 78.44 93 SER A N 1
ATOM 772 C CA . SER A 1 93 ? 2.403 2.244 6.202 1.00 78.44 93 SER A CA 1
ATOM 773 C C . SER A 1 93 ? 1.383 1.279 6.802 1.00 78.44 93 SER A C 1
ATOM 775 O O . SER A 1 93 ? 0.739 1.589 7.808 1.00 78.44 93 SER A O 1
ATOM 777 N N . GLU A 1 94 ? 1.326 0.052 6.290 1.00 77.75 94 GLU A N 1
ATOM 778 C CA . GLU A 1 94 ? 0.318 -0.883 6.752 1.00 77.75 94 GLU A CA 1
ATOM 779 C C . GLU A 1 94 ? 0.603 -1.464 8.147 1.00 77.75 94 GLU A C 1
ATOM 781 O O . GLU A 1 94 ? -0.310 -1.613 8.962 1.00 77.75 94 GLU A O 1
ATOM 786 N N . ILE A 1 95 ? 1.876 -1.703 8.485 1.00 80.38 95 ILE A N 1
ATOM 787 C CA . ILE A 1 95 ? 2.276 -2.049 9.860 1.00 80.38 95 ILE A CA 1
ATOM 788 C C . ILE A 1 95 ? 1.880 -0.926 10.824 1.00 80.38 95 ILE A C 1
ATOM 790 O O . ILE A 1 95 ? 1.334 -1.191 11.898 1.00 80.38 95 ILE A O 1
ATOM 794 N N . THR A 1 96 ? 2.125 0.331 10.442 1.00 80.56 96 THR A N 1
ATOM 795 C CA . THR A 1 96 ? 1.767 1.499 11.259 1.00 80.56 96 THR A CA 1
ATOM 796 C C . THR A 1 96 ? 0.265 1.536 11.522 1.00 80.56 96 THR A C 1
ATOM 798 O O . THR A 1 96 ? -0.147 1.745 12.667 1.00 80.56 96 THR A O 1
ATOM 801 N N . LYS A 1 97 ? -0.549 1.268 10.495 1.00 75.88 97 LYS A N 1
ATOM 802 C CA . LYS A 1 97 ? -2.007 1.185 10.614 1.00 75.88 97 LYS A CA 1
ATOM 803 C C . LYS A 1 97 ? -2.428 0.100 11.603 1.00 75.88 97 LYS A C 1
ATOM 805 O O . LYS A 1 97 ? -3.158 0.403 12.542 1.00 75.88 97 LYS A O 1
ATOM 810 N N . VAL A 1 98 ? -1.903 -1.121 11.477 1.00 76.31 98 VAL A N 1
ATOM 811 C CA . VAL A 1 98 ? -2.223 -2.233 12.396 1.00 76.31 98 VAL A CA 1
ATOM 812 C C . VAL A 1 98 ? -1.842 -1.906 13.840 1.00 76.31 98 VAL A C 1
ATOM 814 O O . VAL A 1 98 ? -2.623 -2.151 14.761 1.00 76.31 98 VAL A O 1
ATOM 817 N N . VAL A 1 99 ? -0.656 -1.333 14.065 1.00 80.19 99 VAL A N 1
ATOM 818 C CA . VAL A 1 99 ? -0.193 -0.953 15.410 1.00 80.19 99 VAL A CA 1
ATOM 819 C C . VAL A 1 99 ? -1.088 0.131 16.014 1.00 80.19 99 VAL A C 1
ATOM 821 O O . VAL A 1 99 ? -1.454 0.043 17.190 1.00 80.19 99 VAL A O 1
ATOM 824 N N . MET A 1 100 ? -1.467 1.134 15.219 1.00 75.38 100 MET A N 1
ATOM 825 C CA . MET A 1 100 ? -2.345 2.216 15.662 1.00 75.38 100 MET A CA 1
ATOM 826 C C . MET A 1 100 ? -3.764 1.726 15.934 1.00 75.38 100 MET A C 1
ATOM 828 O O . MET A 1 100 ? -4.329 2.071 16.969 1.00 75.38 100 MET A O 1
ATOM 832 N N . GLU A 1 101 ? -4.318 0.870 15.077 1.00 73.19 101 GLU A N 1
ATOM 833 C CA . GLU A 1 101 ? -5.634 0.266 15.287 1.00 73.19 101 GLU A CA 1
ATOM 834 C C . GLU A 1 101 ? -5.650 -0.622 16.533 1.00 73.19 101 GLU A C 1
ATOM 836 O O . GLU A 1 101 ? -6.575 -0.536 17.336 1.00 73.19 101 GLU A O 1
ATOM 841 N N . LYS A 1 102 ? -4.601 -1.420 16.766 1.00 73.44 102 LYS A N 1
ATOM 842 C CA . LYS A 1 102 ? -4.501 -2.254 17.972 1.00 73.44 102 LYS A CA 1
ATOM 843 C C . LYS A 1 102 ? -4.461 -1.420 19.255 1.00 73.44 102 LYS A C 1
ATOM 845 O O . LYS A 1 102 ? -4.986 -1.853 20.279 1.00 73.44 102 LYS A O 1
ATOM 850 N N . LYS A 1 103 ? -3.799 -0.260 19.224 1.00 73.38 103 LYS A N 1
ATOM 851 C CA . LYS A 1 103 ? -3.546 0.556 20.419 1.00 73.38 103 LYS A CA 1
ATOM 852 C C . LYS A 1 103 ? -4.620 1.615 20.682 1.00 73.38 103 LYS A C 1
ATOM 854 O O . LYS A 1 103 ? -4.833 1.956 21.842 1.00 73.38 103 LYS A O 1
ATOM 859 N N . TYR A 1 104 ? -5.271 2.132 19.641 1.00 70.81 104 TYR A N 1
ATOM 860 C CA . TYR A 1 104 ? -6.111 3.330 19.736 1.00 70.81 104 TYR A CA 1
ATOM 861 C C . TYR A 1 104 ? -7.493 3.210 19.083 1.00 70.81 104 TYR A C 1
ATOM 863 O O . TYR A 1 104 ? -8.249 4.173 19.161 1.00 70.81 104 TYR A O 1
ATOM 871 N N . ALA A 1 105 ? -7.854 2.091 18.441 1.00 67.12 105 ALA A N 1
ATOM 872 C CA . ALA A 1 105 ? -9.178 1.992 17.828 1.00 67.12 105 ALA A CA 1
ATOM 873 C C . ALA A 1 105 ? -10.284 1.937 18.889 1.00 67.12 105 ALA A C 1
ATOM 875 O O . ALA A 1 105 ? -10.246 1.102 19.794 1.00 67.12 105 ALA A O 1
ATOM 876 N N . GLU A 1 106 ? -11.305 2.782 18.721 1.00 64.00 106 GLU A N 1
ATOM 877 C CA . GLU A 1 106 ? -12.537 2.749 19.521 1.00 64.00 106 GLU A CA 1
ATOM 878 C C . GLU A 1 106 ? -13.208 1.370 19.444 1.00 64.00 106 GLU A C 1
ATOM 880 O O . GLU A 1 106 ? -13.674 0.831 20.448 1.00 64.00 106 GLU A O 1
ATOM 885 N N . ASN A 1 107 ? -13.168 0.742 18.263 1.00 69.31 107 ASN A N 1
ATOM 886 C CA . ASN A 1 107 ? -13.609 -0.630 18.067 1.00 69.31 107 ASN A CA 1
ATOM 887 C C . ASN A 1 107 ? -12.412 -1.591 18.031 1.00 69.31 107 ASN A C 1
ATOM 889 O O . ASN A 1 107 ? -11.700 -1.695 17.028 1.00 69.31 107 ASN A O 1
ATOM 893 N N . LYS A 1 108 ? -12.242 -2.366 19.109 1.00 68.25 108 LYS A N 1
ATOM 894 C CA . LYS A 1 108 ? -11.190 -3.389 19.226 1.00 68.25 108 LYS A CA 1
ATOM 895 C C . LYS A 1 108 ? -11.248 -4.459 18.132 1.00 68.25 108 LYS A C 1
ATOM 897 O O . LYS A 1 108 ? -10.251 -5.125 17.919 1.00 68.25 108 LYS A O 1
ATOM 902 N N . ASN A 1 109 ? -12.349 -4.636 17.406 1.00 73.38 109 ASN A N 1
ATOM 903 C CA . ASN A 1 109 ? -12.403 -5.607 16.311 1.00 73.38 109 ASN A CA 1
ATOM 904 C C . ASN A 1 109 ? -11.917 -5.035 14.969 1.00 73.38 109 ASN A C 1
ATOM 906 O O . ASN A 1 109 ? -11.705 -5.803 14.029 1.00 73.38 109 ASN A O 1
ATOM 910 N N . LYS A 1 110 ? -11.698 -3.714 14.862 1.00 71.12 110 LYS A N 1
ATOM 911 C CA . LYS A 1 110 ? -11.237 -3.069 13.621 1.00 71.12 110 LYS A CA 1
ATOM 912 C C . LYS A 1 110 ? -9.835 -3.543 13.225 1.00 71.12 110 LYS A C 1
ATOM 914 O O . LYS A 1 110 ? -9.645 -3.958 12.085 1.00 71.12 110 LYS A O 1
ATOM 919 N N . TYR A 1 111 ? -8.905 -3.626 14.184 1.00 73.81 111 TYR A N 1
ATOM 920 C CA . TYR A 1 111 ? -7.552 -4.131 13.910 1.00 73.81 111 TYR A CA 1
ATOM 921 C C . TYR A 1 111 ? -7.556 -5.588 13.427 1.00 73.81 111 TYR A C 1
ATOM 923 O O . TYR A 1 111 ? -6.700 -5.967 12.629 1.00 73.81 111 TYR A O 1
ATOM 931 N N . LEU A 1 112 ? -8.511 -6.415 13.881 1.00 74.44 112 LEU A N 1
ATOM 932 C CA . LEU A 1 112 ? -8.637 -7.806 13.437 1.00 74.44 112 LEU A CA 1
ATOM 933 C C . LEU A 1 112 ? -9.027 -7.869 11.959 1.00 74.44 112 LEU A C 1
ATOM 935 O O . LEU A 1 112 ? -8.410 -8.626 11.216 1.00 74.44 112 LEU A O 1
ATOM 939 N N . VAL A 1 113 ? -9.981 -7.042 11.511 1.00 79.56 113 VAL A N 1
ATOM 940 C CA . VAL A 1 113 ? -10.354 -6.954 10.088 1.00 79.56 113 VAL A CA 1
ATOM 941 C C . VAL A 1 113 ? -9.140 -6.580 9.242 1.00 79.56 113 VAL A C 1
ATOM 943 O O . VAL A 1 113 ? -8.852 -7.273 8.270 1.00 79.56 113 VAL A O 1
ATOM 946 N N . THR A 1 114 ? -8.405 -5.532 9.622 1.00 77.69 114 THR A N 1
ATOM 947 C CA . THR A 1 114 ? -7.214 -5.078 8.885 1.00 77.69 114 THR A CA 1
ATOM 948 C C . THR A 1 114 ? -6.112 -6.134 8.887 1.00 77.69 114 THR A C 1
ATOM 950 O O . THR A 1 114 ? -5.505 -6.395 7.853 1.00 77.69 114 THR A O 1
ATOM 953 N N . THR A 1 115 ? -5.899 -6.818 10.014 1.00 76.50 115 THR A N 1
ATOM 954 C CA . THR A 1 115 ? -4.908 -7.901 10.122 1.00 76.50 115 THR A CA 1
ATOM 955 C C . THR A 1 115 ? -5.262 -9.074 9.207 1.00 76.50 115 THR A C 1
ATOM 957 O O . THR A 1 115 ? -4.404 -9.561 8.474 1.00 76.50 115 THR A O 1
ATOM 960 N N . PHE A 1 116 ? -6.525 -9.514 9.197 1.00 82.12 116 PHE A N 1
ATOM 961 C CA . PHE A 1 116 ? -6.972 -10.578 8.295 1.00 82.12 116 PHE A CA 1
ATOM 962 C C . PHE A 1 116 ? -6.906 -10.151 6.830 1.00 82.12 116 PHE A C 1
ATOM 964 O O . PHE A 1 116 ? -6.499 -10.953 5.993 1.00 82.12 116 PHE A O 1
ATOM 971 N N . GLN A 1 117 ? -7.255 -8.900 6.518 1.00 83.00 117 GLN A N 1
ATOM 972 C CA . GLN A 1 117 ? -7.140 -8.351 5.167 1.00 83.00 117 GLN A CA 1
ATOM 973 C C . GLN A 1 117 ? -5.691 -8.375 4.680 1.00 83.00 117 GLN A C 1
ATOM 975 O O . GLN A 1 117 ? -5.421 -8.797 3.559 1.00 83.00 117 GLN A O 1
ATOM 980 N N . LEU A 1 118 ? -4.759 -7.956 5.531 1.00 79.06 118 LEU A N 1
ATOM 981 C CA . LEU A 1 118 ? -3.335 -7.971 5.234 1.00 79.06 118 LEU A CA 1
ATOM 982 C C . LEU A 1 118 ? -2.804 -9.367 4.975 1.00 79.06 118 LEU A C 1
ATOM 984 O O . LEU A 1 118 ? -2.108 -9.598 3.989 1.00 79.06 118 LEU A O 1
ATOM 988 N N . LEU A 1 119 ? -3.148 -10.294 5.863 1.00 84.62 119 LEU A N 1
ATOM 989 C CA . LEU A 1 119 ? -2.707 -11.676 5.776 1.00 84.62 119 LEU A CA 1
ATOM 990 C C . LEU A 1 119 ? -3.271 -12.330 4.506 1.00 84.62 119 LEU A C 1
ATOM 992 O O . LEU A 1 119 ? -2.541 -13.000 3.778 1.00 84.62 119 LEU A O 1
ATOM 996 N N . PHE A 1 120 ? -4.534 -12.048 4.179 1.00 87.94 120 PHE A N 1
ATOM 997 C CA . PHE A 1 120 ? -5.154 -12.469 2.928 1.00 87.94 120 PHE A CA 1
ATOM 998 C C . PHE A 1 120 ? -4.453 -11.874 1.702 1.00 87.94 120 PHE A C 1
ATOM 1000 O O . PHE A 1 120 ? -4.102 -12.621 0.794 1.00 87.94 120 PHE A O 1
ATOM 1007 N N . ASN A 1 121 ? -4.188 -10.564 1.683 1.00 84.25 121 ASN A N 1
ATOM 1008 C CA . ASN A 1 121 ? -3.482 -9.905 0.581 1.00 84.25 121 ASN A CA 1
ATOM 1009 C C . ASN A 1 121 ? -2.072 -10.483 0.390 1.00 84.25 121 ASN A C 1
ATOM 1011 O O . ASN A 1 121 ? -1.656 -10.717 -0.742 1.00 84.25 121 ASN A O 1
ATOM 1015 N N . TYR A 1 122 ? -1.353 -10.758 1.481 1.00 83.12 122 TYR A N 1
ATOM 1016 C CA . TYR A 1 122 ? -0.033 -11.381 1.433 1.00 83.12 122 TYR A CA 1
ATOM 1017 C C . TYR A 1 122 ? -0.093 -12.783 0.812 1.00 83.12 122 TYR A C 1
ATOM 1019 O O . TYR A 1 122 ? 0.624 -13.057 -0.148 1.00 83.12 122 TYR A O 1
ATOM 1027 N N . ILE A 1 123 ? -1.002 -13.645 1.289 1.00 86.62 123 ILE A N 1
ATOM 1028 C CA . ILE A 1 123 ? -1.215 -14.987 0.719 1.00 86.62 123 ILE A CA 1
ATOM 1029 C C . ILE A 1 123 ? -1.617 -14.891 -0.751 1.00 86.62 123 ILE A C 1
ATOM 1031 O O . ILE A 1 123 ? -1.112 -15.657 -1.571 1.00 86.62 123 ILE A O 1
ATOM 1035 N N . LEU A 1 124 ? -2.502 -13.955 -1.095 1.00 85.44 124 LEU A N 1
ATOM 1036 C CA . LEU A 1 124 ? -2.948 -13.738 -2.461 1.00 85.44 124 LEU A CA 1
ATOM 1037 C C . LEU A 1 124 ? -1.752 -13.390 -3.352 1.00 85.44 124 LEU A C 1
ATOM 1039 O O . LEU A 1 124 ? -1.528 -14.078 -4.338 1.00 85.44 124 LEU A O 1
ATOM 1043 N N . ILE A 1 125 ? -0.928 -12.410 -2.974 1.00 81.50 12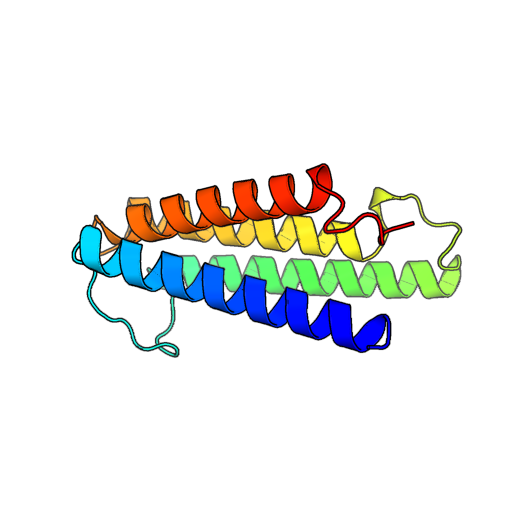5 ILE A N 1
ATOM 1044 C CA . ILE A 1 125 ? 0.277 -12.025 -3.724 1.00 81.50 125 ILE A CA 1
ATOM 1045 C C . ILE A 1 125 ? 1.250 -13.203 -3.853 1.00 81.50 125 ILE A C 1
ATOM 1047 O O . ILE A 1 125 ? 1.704 -13.495 -4.958 1.00 81.50 125 ILE A O 1
ATOM 1051 N N . CYS A 1 126 ? 1.537 -13.922 -2.763 1.00 79.94 126 CYS A N 1
ATOM 1052 C CA . CYS A 1 126 ? 2.399 -15.104 -2.800 1.00 79.94 126 CYS A CA 1
ATOM 1053 C C . CYS A 1 126 ? 1.849 -16.178 -3.742 1.00 79.94 126 CYS A C 1
ATOM 1055 O O . CYS A 1 126 ? 2.607 -16.766 -4.509 1.00 79.94 126 CYS A O 1
ATOM 1057 N N . THR A 1 127 ? 0.535 -16.398 -3.729 1.00 83.56 127 THR A N 1
ATOM 1058 C CA . THR A 1 127 ? -0.136 -17.356 -4.612 1.00 83.56 127 THR A CA 1
ATOM 1059 C C . THR A 1 127 ? -0.060 -16.895 -6.059 1.00 83.56 127 THR A C 1
ATOM 1061 O O . THR A 1 127 ? 0.262 -17.701 -6.927 1.00 83.56 127 THR A O 1
ATOM 1064 N N . LEU A 1 128 ? -0.286 -15.608 -6.337 1.00 80.94 128 LEU A N 1
ATOM 1065 C CA . LEU A 1 128 ? -0.178 -15.038 -7.678 1.00 80.94 128 LEU A CA 1
ATOM 1066 C C . LEU A 1 128 ? 1.258 -15.192 -8.234 1.00 80.94 128 LEU A C 1
ATOM 1068 O O . LEU A 1 128 ? 1.461 -15.606 -9.375 1.00 80.94 128 LEU A O 1
ATOM 1072 N N . ILE A 1 129 ? 2.278 -14.946 -7.412 1.00 77.12 129 ILE A N 1
ATOM 1073 C CA . ILE A 1 129 ? 3.682 -15.129 -7.808 1.00 77.12 129 ILE A CA 1
ATOM 1074 C C . ILE A 1 129 ? 4.003 -16.618 -8.015 1.00 77.12 129 ILE A C 1
ATOM 1076 O O . ILE A 1 129 ? 4.550 -16.992 -9.052 1.00 77.12 129 ILE A O 1
ATOM 1080 N N . ALA A 1 130 ? 3.632 -17.481 -7.064 1.00 78.00 130 ALA A N 1
ATOM 1081 C CA . ALA A 1 130 ? 3.928 -18.915 -7.105 1.00 78.00 130 ALA A CA 1
ATOM 1082 C C . ALA A 1 130 ? 3.241 -19.625 -8.280 1.00 78.00 130 ALA A C 1
ATOM 1084 O O . ALA A 1 130 ? 3.846 -20.461 -8.945 1.00 78.00 130 ALA A O 1
ATOM 1085 N N . THR A 1 131 ? 1.994 -19.255 -8.577 1.00 77.50 131 THR A N 1
ATOM 1086 C CA . THR A 1 131 ? 1.241 -19.794 -9.721 1.00 77.50 131 THR A CA 1
ATOM 1087 C C . THR A 1 131 ? 1.636 -19.159 -11.054 1.00 77.50 131 THR A C 1
ATOM 1089 O O . THR A 1 131 ? 1.116 -19.563 -12.096 1.00 77.50 131 THR A O 1
ATOM 1092 N N . ARG A 1 132 ? 2.543 -18.164 -11.044 1.00 69.94 132 ARG A N 1
ATOM 1093 C CA . ARG A 1 132 ? 2.936 -17.353 -12.212 1.00 69.94 132 ARG A CA 1
ATOM 1094 C C . ARG A 1 132 ? 1.725 -16.835 -12.996 1.00 69.94 132 ARG A C 1
ATOM 1096 O O . ARG A 1 132 ? 1.798 -16.749 -14.218 1.00 69.94 132 ARG A O 1
ATOM 1103 N N . VAL A 1 133 ? 0.606 -16.620 -12.291 1.00 56.16 133 VAL A N 1
ATOM 1104 C CA . VAL A 1 133 ? -0.767 -16.334 -12.766 1.00 56.16 133 VAL A CA 1
ATOM 1105 C C . VAL A 1 133 ? -0.929 -16.569 -14.264 1.00 56.16 133 VAL A C 1
ATOM 1107 O O . VAL A 1 133 ? -1.055 -15.628 -15.030 1.00 56.16 133 VAL A O 1
ATOM 1110 N N . PHE A 1 134 ? -0.908 -17.844 -14.672 1.00 53.81 134 PHE A N 1
ATOM 1111 C CA . PHE A 1 134 ? -1.084 -18.333 -16.054 1.00 53.81 134 PHE A CA 1
ATOM 1112 C C . PHE A 1 134 ? 0.174 -18.518 -16.930 1.00 53.81 134 PHE A C 1
ATOM 1114 O O . PHE A 1 134 ? 0.041 -18.658 -18.142 1.00 53.81 134 PHE A O 1
ATOM 1121 N N . GLY A 1 135 ? 1.389 -18.573 -16.373 1.00 54.34 135 GLY A N 1
ATOM 1122 C CA . GLY A 1 135 ? 2.606 -18.852 -17.161 1.00 54.34 135 GLY A CA 1
ATOM 1123 C C . GLY A 1 135 ? 2.956 -17.758 -18.181 1.00 54.34 135 GLY A C 1
ATOM 1124 O O . GLY A 1 135 ? 3.675 -18.017 -19.140 1.00 54.34 135 GLY A O 1
ATOM 1125 N N . TRP A 1 136 ? 2.415 -16.551 -17.993 1.00 55.78 136 TRP A N 1
ATOM 1126 C CA . TRP A 1 136 ? 2.544 -15.414 -18.914 1.00 55.78 136 TRP A CA 1
ATOM 1127 C C . TRP A 1 136 ? 3.563 -14.362 -18.474 1.00 55.78 136 TRP A C 1
ATOM 1129 O O . TRP A 1 136 ? 3.952 -13.526 -19.285 1.00 55.78 136 TRP A O 1
ATOM 1139 N N . LEU A 1 137 ? 3.984 -14.381 -17.209 1.00 49.25 137 LEU A N 1
ATOM 1140 C CA . LEU A 1 137 ? 5.128 -13.602 -16.746 1.00 49.25 137 LEU A CA 1
ATOM 1141 C C . LEU A 1 137 ? 6.400 -14.360 -17.153 1.00 49.25 137 LEU A C 1
ATOM 1143 O O . LEU A 1 137 ? 6.759 -15.348 -16.507 1.00 49.25 137 LEU A O 1
ATOM 1147 N N . VAL A 1 138 ? 6.988 -13.933 -18.276 1.00 47.41 138 VAL A N 1
ATOM 1148 C CA . VAL A 1 138 ? 8.329 -14.314 -18.756 1.00 47.41 138 VAL A CA 1
ATOM 1149 C C . VAL A 1 138 ? 9.362 -13.401 -18.115 1.00 47.41 138 VAL A C 1
ATOM 1151 O O . VAL A 1 138 ? 9.108 -12.175 -18.092 1.00 47.41 138 VAL A O 1
#

InterPro domains:
  IPR025441 Protein of unknown function DUF4181 [PF13789] (18-128)

Organism: NCBI:txid493781